Protein AF-A0A954NVI0-F1 (afdb_monomer)

Radius of gyration: 12.78 Å; Cα contacts (8 Å, |Δi|>4): 65; chains: 1; bounding box: 32×24×29 Å

Structure (mmCIF, N/CA/C/O backbone):
data_AF-A0A954NVI0-F1
#
_entry.id   AF-A0A95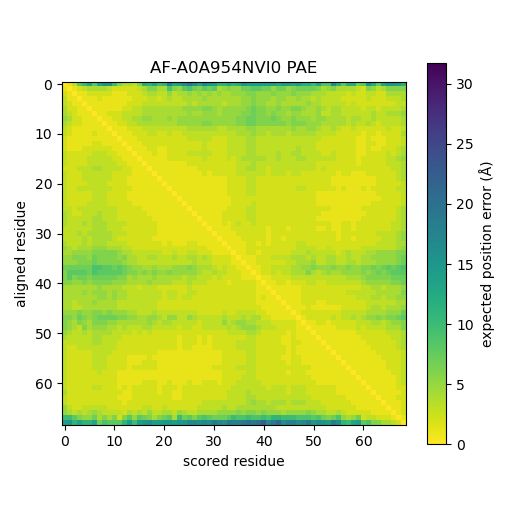4NVI0-F1
#
loop_
_atom_site.group_PDB
_atom_site.id
_atom_site.type_symbol
_atom_site.label_atom_id
_atom_site.label_alt_id
_atom_site.label_comp_id
_atom_site.label_asym_id
_atom_site.label_entity_id
_atom_site.label_seq_id
_atom_site.pdbx_PDB_ins_code
_atom_site.Cartn_x
_atom_site.Cartn_y
_atom_site.Cartn_z
_atom_site.occupancy
_atom_site.B_iso_or_equiv
_atom_site.auth_seq_id
_atom_site.auth_comp_id
_atom_site.auth_asym_id
_atom_site.auth_atom_id
_atom_site.pdbx_PDB_model_num
ATOM 1 N N . MET A 1 1 ? 4.954 10.012 7.827 1.00 74.88 1 MET A N 1
ATOM 2 C CA . MET A 1 1 ? 3.492 9.964 8.034 1.00 74.88 1 MET A CA 1
ATOM 3 C C . MET A 1 1 ? 2.896 11.253 7.506 1.00 74.88 1 MET A C 1
ATOM 5 O O . MET A 1 1 ? 3.425 12.320 7.810 1.00 74.88 1 MET A O 1
ATOM 9 N N . LYS A 1 2 ? 1.875 11.160 6.658 1.00 92.56 2 LYS A N 1
ATOM 10 C CA . LYS A 1 2 ? 1.130 12.314 6.141 1.00 92.56 2 LYS A CA 1
ATOM 11 C C . LYS A 1 2 ? -0.340 12.075 6.441 1.00 92.56 2 LYS A C 1
ATOM 13 O O . LYS A 1 2 ? -0.820 10.980 6.178 1.00 92.56 2 LYS A O 1
ATOM 18 N N . SER A 1 3 ? -1.027 13.075 6.972 1.00 95.12 3 SER A N 1
ATOM 19 C CA . SER A 1 3 ? -2.451 12.969 7.282 1.00 95.12 3 SER A CA 1
ATOM 20 C C . SER A 1 3 ? -3.245 13.961 6.449 1.00 95.12 3 SER A C 1
ATOM 22 O O . SER A 1 3 ? -2.731 15.020 6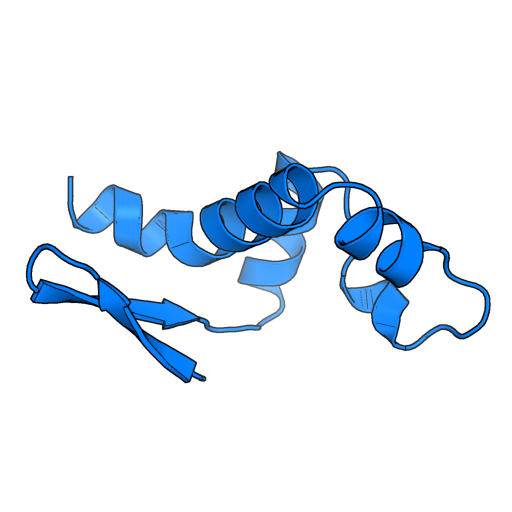.084 1.00 95.12 3 SER A O 1
ATOM 24 N N . PHE A 1 4 ? -4.483 13.607 6.137 1.00 95.19 4 PHE A N 1
ATOM 25 C CA . PHE A 1 4 ? -5.418 14.466 5.425 1.00 95.19 4 PHE A CA 1
ATOM 26 C C . PHE A 1 4 ? -6.824 14.294 5.991 1.00 95.19 4 PHE A C 1
ATOM 28 O O . PHE A 1 4 ? -7.162 13.249 6.549 1.00 95.19 4 PHE A O 1
ATOM 35 N N . THR A 1 5 ? -7.640 15.328 5.825 1.00 95.56 5 THR A N 1
ATOM 36 C CA . THR A 1 5 ? -9.048 15.313 6.218 1.00 95.56 5 THR A CA 1
ATOM 37 C C . THR A 1 5 ? -9.901 15.132 4.973 1.00 95.56 5 THR A C 1
ATOM 39 O O . THR A 1 5 ? -9.701 15.835 3.980 1.00 95.56 5 THR A O 1
ATOM 42 N N . ASP A 1 6 ? -10.836 14.185 5.001 1.00 93.44 6 ASP A N 1
ATOM 43 C CA . ASP A 1 6 ? -11.778 14.009 3.899 1.00 93.44 6 ASP A CA 1
ATOM 44 C C . ASP A 1 6 ? -12.940 15.018 3.947 1.00 93.44 6 ASP A C 1
ATOM 46 O O . ASP A 1 6 ? -13.078 15.824 4.868 1.00 93.44 6 ASP A O 1
ATOM 50 N N . ARG A 1 7 ? -13.818 14.961 2.940 1.00 94.19 7 ARG A N 1
ATOM 51 C CA . ARG A 1 7 ? -14.994 15.843 2.840 1.00 94.19 7 ARG A CA 1
ATOM 52 C C . ARG A 1 7 ? -16.008 15.680 3.977 1.00 94.19 7 ARG A C 1
ATOM 54 O O . ARG A 1 7 ? -16.857 16.547 4.137 1.00 94.19 7 ARG A O 1
ATOM 61 N N . GLN A 1 8 ? -15.937 14.591 4.737 1.00 94.00 8 GLN A N 1
ATOM 62 C CA . GLN A 1 8 ? -16.814 14.300 5.871 1.00 94.00 8 GLN A CA 1
ATOM 63 C C . GLN A 1 8 ? -16.158 14.677 7.210 1.00 94.00 8 GLN A C 1
ATOM 65 O O . GLN A 1 8 ? -16.708 14.384 8.267 1.00 94.00 8 GLN A O 1
ATOM 70 N N . GLY A 1 9 ? -14.984 15.318 7.187 1.00 94.25 9 GLY A N 1
ATOM 71 C CA . GLY A 1 9 ? -14.263 15.724 8.391 1.00 94.25 9 GLY A CA 1
ATOM 72 C C . GLY A 1 9 ? -13.481 14.592 9.062 1.00 94.25 9 GLY A C 1
ATOM 73 O O . GLY A 1 9 ? -12.940 14.793 10.149 1.00 94.25 9 GLY A O 1
ATOM 74 N N . ARG A 1 10 ? -13.386 13.407 8.444 1.00 94.56 10 ARG A N 1
ATOM 75 C CA . ARG A 1 10 ? -12.621 12.282 9.001 1.00 94.56 10 ARG A CA 1
ATOM 76 C C . ARG A 1 10 ? -11.140 12.472 8.699 1.00 94.56 10 ARG A C 1
ATOM 78 O O . ARG A 1 10 ? -10.772 12.803 7.573 1.00 94.56 10 ARG A O 1
ATOM 85 N N . SER A 1 11 ? -10.301 12.254 9.709 1.00 95.25 11 SER A N 1
ATOM 86 C CA . SER A 1 11 ? -8.844 12.293 9.571 1.00 95.25 11 SER A CA 1
ATOM 87 C C . SER A 1 11 ? -8.310 10.915 9.197 1.00 95.25 11 SER A C 1
ATOM 89 O O . SER A 1 11 ? -8.622 9.921 9.859 1.00 95.25 11 SER A O 1
ATOM 91 N N . TRP A 1 12 ? -7.487 10.883 8.154 1.00 96.31 12 TRP A N 1
ATOM 92 C CA . TRP A 1 12 ? -6.829 9.696 7.623 1.00 96.31 12 TRP A CA 1
ATOM 93 C C . TRP A 1 12 ? -5.321 9.893 7.676 1.00 96.31 12 TRP A C 1
ATOM 95 O O . TRP A 1 12 ? -4.822 10.952 7.298 1.00 96.31 12 TRP A O 1
ATOM 105 N N . THR A 1 13 ? -4.582 8.876 8.113 1.00 96.69 13 THR A N 1
ATOM 106 C CA . THR A 1 13 ? -3.116 8.911 8.173 1.00 96.69 13 THR A CA 1
ATOM 107 C C . THR A 1 13 ? -2.514 7.893 7.218 1.00 96.69 13 THR A C 1
ATOM 109 O O . THR A 1 13 ? -2.710 6.692 7.356 1.00 96.69 13 THR A O 1
ATOM 112 N N . ILE A 1 14 ? -1.731 8.369 6.257 1.00 96.06 14 ILE A N 1
ATOM 113 C CA . ILE A 1 14 ? -0.910 7.532 5.388 1.00 96.06 14 ILE A CA 1
ATOM 114 C C . ILE A 1 14 ? 0.383 7.212 6.145 1.00 96.06 14 ILE A C 1
ATOM 116 O O . ILE A 1 14 ? 1.274 8.062 6.313 1.00 96.06 14 ILE A O 1
ATOM 120 N N . GLU A 1 15 ? 0.473 5.970 6.606 1.00 95.25 15 GLU A N 1
ATOM 121 C CA . GLU A 1 15 ? 1.660 5.389 7.222 1.00 95.25 15 GLU A CA 1
ATOM 122 C C . GLU A 1 15 ? 2.269 4.344 6.284 1.00 95.25 15 GLU A C 1
ATOM 124 O O . GLU A 1 15 ? 1.590 3.414 5.855 1.00 95.25 15 GLU A O 1
ATOM 129 N N . ILE A 1 16 ? 3.559 4.508 5.973 1.00 93.75 16 ILE A N 1
ATOM 130 C CA . ILE A 1 16 ? 4.315 3.580 5.132 1.00 93.75 16 ILE A CA 1
ATOM 131 C C . ILE A 1 16 ? 5.326 2.846 6.009 1.00 93.75 16 ILE A C 1
ATOM 133 O O . ILE A 1 16 ? 6.307 3.420 6.475 1.00 93.75 16 ILE A O 1
ATOM 137 N N . ASN A 1 17 ? 5.063 1.566 6.221 1.00 95.38 17 ASN A N 1
ATOM 138 C CA . ASN A 1 17 ? 5.903 0.605 6.926 1.00 95.38 17 ASN A CA 1
ATOM 139 C C . ASN A 1 17 ? 5.803 -0.776 6.243 1.00 95.38 17 ASN A C 1
ATOM 141 O O . ASN A 1 17 ? 4.998 -0.972 5.328 1.00 95.38 17 ASN A O 1
ATOM 145 N N . TYR A 1 18 ? 6.587 -1.758 6.692 1.00 96.25 18 TYR A N 1
ATOM 146 C CA . TYR A 1 18 ? 6.600 -3.100 6.094 1.00 96.25 18 TYR A CA 1
ATOM 147 C C . TYR A 1 18 ? 5.208 -3.753 6.026 1.00 96.25 18 TYR A C 1
ATOM 149 O O . TYR A 1 18 ? 4.845 -4.339 5.007 1.00 96.25 18 TYR A O 1
ATOM 157 N N . THR A 1 19 ? 4.396 -3.600 7.074 1.00 97.06 19 THR A N 1
ATOM 158 C CA . THR A 1 19 ? 3.035 -4.149 7.134 1.00 97.06 19 THR A CA 1
ATOM 159 C C . THR A 1 19 ? 2.125 -3.521 6.080 1.00 97.06 19 THR A C 1
ATOM 161 O O . THR A 1 19 ? 1.443 -4.243 5.355 1.00 97.06 19 THR A O 1
ATOM 164 N N . SER A 1 20 ? 2.144 -2.191 5.945 1.00 97.31 20 SER A N 1
ATOM 165 C CA . SER A 1 20 ? 1.366 -1.487 4.916 1.00 97.31 20 SER A CA 1
ATOM 166 C C . SER A 1 20 ? 1.796 -1.890 3.500 1.00 97.31 20 SER A C 1
ATOM 168 O O . SER A 1 20 ? 0.946 -2.177 2.663 1.00 97.31 20 SER A O 1
ATOM 170 N N . LEU A 1 21 ? 3.105 -2.019 3.251 1.00 97.25 21 LEU A N 1
ATOM 171 C CA . LEU A 1 21 ? 3.656 -2.387 1.944 1.00 97.25 21 LEU A CA 1
ATOM 172 C C . LEU A 1 21 ? 3.290 -3.824 1.562 1.00 97.25 21 LEU A C 1
ATOM 174 O O . LEU A 1 21 ? 2.910 -4.082 0.421 1.00 97.25 21 LEU A O 1
ATOM 178 N N . ARG A 1 22 ? 3.343 -4.756 2.522 1.00 97.81 22 ARG A N 1
ATOM 179 C CA . ARG A 1 22 ? 2.861 -6.126 2.313 1.00 97.81 22 ARG A CA 1
ATOM 180 C C . ARG A 1 22 ? 1.374 -6.167 1.995 1.00 97.81 22 ARG A C 1
ATOM 182 O O . ARG A 1 22 ? 0.977 -6.963 1.150 1.00 97.81 22 ARG A O 1
ATOM 189 N N . ARG A 1 23 ? 0.565 -5.332 2.656 1.00 98.00 23 ARG A N 1
ATOM 190 C CA . ARG A 1 23 ? -0.878 -5.266 2.401 1.00 98.00 23 ARG A CA 1
ATOM 191 C C . ARG A 1 23 ? -1.173 -4.758 0.996 1.00 98.00 23 ARG A C 1
ATOM 193 O O . ARG A 1 23 ? -1.963 -5.383 0.304 1.00 98.00 23 ARG A O 1
ATOM 200 N N . VAL A 1 24 ? -0.492 -3.696 0.563 1.00 98.19 24 VAL A N 1
ATOM 201 C CA . VAL A 1 24 ? -0.596 -3.199 -0.818 1.00 98.19 24 VAL A CA 1
ATOM 202 C C . VAL A 1 24 ? -0.276 -4.315 -1.804 1.00 98.19 24 VAL A C 1
ATOM 204 O O . VAL A 1 24 ? -1.122 -4.662 -2.615 1.00 98.19 24 VAL A O 1
ATOM 207 N N . HIS A 1 25 ? 0.887 -4.956 -1.670 1.00 97.81 25 HIS A N 1
ATOM 208 C CA . HIS A 1 25 ? 1.279 -6.031 -2.579 1.00 97.81 25 HIS A CA 1
ATOM 209 C C . HIS A 1 25 ? 0.273 -7.192 -2.602 1.00 97.81 25 HIS A C 1
ATOM 211 O O . HIS A 1 25 ? -0.024 -7.723 -3.665 1.00 97.81 25 HIS A O 1
ATOM 217 N N . ALA A 1 26 ? -0.272 -7.579 -1.445 1.00 98.06 26 ALA A N 1
ATOM 218 C CA . ALA A 1 26 ? -1.247 -8.663 -1.359 1.00 98.06 26 ALA A CA 1
ATOM 219 C C . ALA A 1 26 ? -2.600 -8.323 -2.005 1.00 98.06 26 ALA A C 1
ATOM 221 O O . ALA A 1 26 ? -3.227 -9.213 -2.570 1.00 98.06 26 ALA A O 1
ATOM 222 N N . LEU A 1 27 ? -3.054 -7.069 -1.908 1.00 97.38 27 LEU A N 1
ATOM 223 C CA . LEU A 1 27 ? -4.372 -6.652 -2.398 1.00 97.38 27 LEU A CA 1
ATOM 224 C C . LEU A 1 27 ? -4.354 -6.168 -3.850 1.00 97.38 27 LEU A C 1
ATOM 226 O O . LEU A 1 27 ? -5.332 -6.369 -4.560 1.00 97.38 27 LEU A O 1
ATOM 230 N N . THR A 1 28 ? -3.264 -5.542 -4.296 1.00 96.69 28 THR A N 1
ATOM 231 C CA . THR A 1 28 ? -3.191 -4.894 -5.617 1.00 96.69 28 THR A CA 1
ATOM 232 C C . THR A 1 28 ? -2.169 -5.536 -6.553 1.00 96.69 28 THR A C 1
ATOM 234 O O . THR A 1 28 ? -2.120 -5.201 -7.732 1.00 96.69 28 THR A O 1
ATOM 237 N N . GLY A 1 29 ? -1.307 -6.426 -6.048 1.00 96.38 29 GLY A N 1
ATOM 238 C CA . GLY A 1 29 ? -0.173 -6.971 -6.802 1.00 96.38 29 GLY A CA 1
ATOM 239 C C . GLY A 1 29 ? 0.974 -5.974 -7.021 1.00 96.38 29 GLY A C 1
ATOM 240 O O . GLY A 1 29 ? 2.024 -6.352 -7.540 1.00 96.38 29 GLY A O 1
ATOM 241 N N . ILE A 1 30 ? 0.824 -4.711 -6.604 1.00 97.06 30 ILE A N 1
ATOM 242 C CA . ILE A 1 30 ? 1.844 -3.676 -6.793 1.00 97.06 30 ILE A CA 1
ATOM 243 C C . ILE A 1 30 ? 2.905 -3.770 -5.699 1.00 97.06 30 ILE A C 1
ATOM 245 O O . ILE A 1 30 ? 2.631 -3.640 -4.504 1.00 97.06 30 ILE A O 1
ATOM 249 N N . ASN A 1 31 ? 4.162 -3.931 -6.109 1.00 96.00 31 ASN A N 1
ATOM 250 C CA . ASN A 1 31 ? 5.293 -3.914 -5.191 1.00 96.00 31 ASN A CA 1
ATOM 251 C C . ASN A 1 31 ? 5.909 -2.509 -5.079 1.00 96.00 31 ASN A C 1
ATOM 253 O O . ASN A 1 31 ? 6.896 -2.193 -5.743 1.00 96.00 31 ASN A O 1
ATOM 257 N N . LEU A 1 32 ? 5.377 -1.687 -4.171 1.00 95.69 32 LEU A N 1
ATOM 258 C CA . LEU A 1 32 ? 5.854 -0.315 -3.941 1.00 95.69 32 LEU A CA 1
ATOM 259 C C . LEU A 1 32 ? 7.336 -0.217 -3.531 1.00 95.69 32 LEU A C 1
ATOM 261 O O . LEU A 1 32 ? 7.951 0.826 -3.733 1.00 95.69 32 LEU A O 1
ATOM 265 N N . THR A 1 33 ? 7.952 -1.287 -3.011 1.00 95.25 33 THR A N 1
ATOM 266 C CA . THR A 1 33 ? 9.396 -1.275 -2.694 1.00 95.25 33 THR A CA 1
ATOM 267 C C . THR A 1 33 ? 10.270 -1.116 -3.935 1.00 95.25 33 THR A C 1
ATOM 269 O O . THR A 1 33 ? 11.410 -0.676 -3.829 1.00 95.25 33 THR A O 1
ATOM 272 N N . ARG A 1 34 ? 9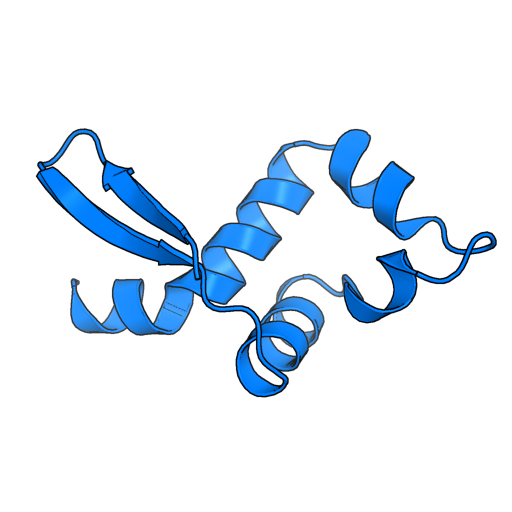.734 -1.423 -5.122 1.00 95.88 34 ARG A N 1
ATOM 273 C CA . ARG A 1 34 ? 10.452 -1.311 -6.394 1.00 95.88 34 ARG A CA 1
ATOM 274 C C . ARG A 1 34 ? 10.484 0.126 -6.925 1.00 95.88 34 ARG A C 1
ATOM 276 O O . ARG A 1 34 ? 11.089 0.340 -7.962 1.00 95.88 34 ARG A O 1
ATOM 283 N N . ILE A 1 35 ? 9.882 1.109 -6.243 1.00 92.88 35 ILE A N 1
ATOM 284 C CA . ILE A 1 35 ? 9.961 2.536 -6.627 1.00 92.88 35 ILE A CA 1
ATOM 285 C C . ILE A 1 35 ? 11.407 3.042 -6.690 1.00 92.88 35 ILE A C 1
ATOM 287 O O . ILE A 1 35 ? 11.715 3.923 -7.483 1.00 92.88 35 ILE A O 1
ATOM 291 N N . VAL A 1 36 ? 12.293 2.494 -5.856 1.00 91.06 36 VAL A N 1
ATOM 292 C CA . VAL A 1 36 ? 13.706 2.900 -5.821 1.00 91.06 36 VAL A CA 1
ATOM 293 C C . VAL A 1 36 ? 14.557 2.215 -6.891 1.00 91.06 36 VAL A C 1
ATOM 295 O O . VAL A 1 36 ? 15.716 2.583 -7.055 1.00 91.06 36 VAL A O 1
ATOM 298 N N . ASP A 1 37 ? 14.015 1.211 -7.587 1.00 94.50 37 ASP A N 1
ATOM 299 C CA . ASP A 1 37 ? 14.710 0.501 -8.659 1.00 94.50 37 ASP A CA 1
ATOM 300 C C . ASP A 1 37 ? 14.483 1.248 -9.987 1.00 94.50 37 ASP A C 1
ATOM 302 O O . ASP A 1 37 ? 13.352 1.275 -10.473 1.00 94.50 37 ASP A O 1
ATOM 306 N N . PRO A 1 38 ? 15.523 1.829 -10.612 1.00 89.81 38 PRO A N 1
ATOM 307 C CA . PRO A 1 38 ? 15.376 2.572 -11.864 1.00 89.81 38 PRO A CA 1
ATOM 308 C C . PRO A 1 38 ? 14.907 1.720 -13.049 1.00 89.81 38 PRO A C 1
ATOM 310 O O . PRO A 1 38 ? 14.495 2.273 -14.061 1.00 89.81 38 PRO A O 1
ATOM 313 N N . GLN A 1 39 ? 15.016 0.390 -12.962 1.00 93.81 39 GLN A N 1
ATOM 314 C CA . GLN A 1 39 ? 14.556 -0.544 -13.996 1.00 93.81 39 GLN A CA 1
ATOM 315 C C . GLN A 1 39 ? 13.120 -1.035 -13.747 1.00 93.81 39 GLN A C 1
ATOM 317 O O . GLN A 1 39 ? 12.608 -1.878 -14.478 1.00 93.81 39 GLN A O 1
ATOM 322 N N . SER A 1 40 ? 12.471 -0.560 -12.683 1.00 95.31 40 SER A N 1
ATOM 323 C CA . SER A 1 40 ? 11.108 -0.936 -12.325 1.00 95.31 40 SER A CA 1
ATOM 324 C C . SER A 1 40 ? 10.066 -0.073 -13.033 1.00 9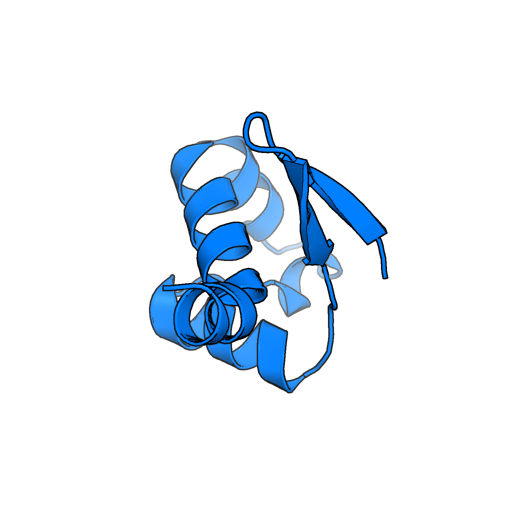5.31 40 SER A C 1
ATOM 326 O O . SER A 1 40 ? 10.149 1.152 -13.029 1.00 95.31 40 SER A O 1
ATOM 328 N N . HIS A 1 41 ? 8.998 -0.713 -13.509 1.00 94.38 41 HIS A N 1
ATOM 329 C CA . HIS A 1 41 ? 7.836 -0.047 -14.105 1.00 94.38 41 HIS A CA 1
ATOM 330 C C . HIS A 1 41 ? 6.780 0.396 -13.079 1.00 94.38 41 HIS A C 1
ATOM 332 O O . HIS A 1 41 ? 5.692 0.820 -13.456 1.00 94.38 41 HIS A O 1
ATOM 338 N N . VAL A 1 42 ? 7.050 0.312 -11.769 1.00 95.00 42 VAL A N 1
ATOM 339 C CA . VAL A 1 42 ? 6.036 0.640 -10.743 1.00 95.00 42 VAL A CA 1
ATOM 340 C C . VAL A 1 42 ? 5.531 2.080 -10.861 1.00 95.00 42 VAL A C 1
ATOM 342 O O . VAL A 1 42 ? 4.338 2.320 -10.700 1.00 95.00 42 VAL A O 1
ATOM 345 N N . MET A 1 43 ? 6.397 3.042 -11.192 1.00 94.00 43 MET A N 1
ATOM 346 C CA . MET A 1 43 ? 5.956 4.427 -11.397 1.00 94.00 43 MET A CA 1
ATOM 347 C C . MET A 1 43 ? 5.044 4.575 -12.620 1.00 94.00 43 MET A C 1
ATOM 349 O O . MET A 1 43 ? 4.083 5.339 -12.575 1.00 94.00 43 MET A O 1
ATOM 353 N N . GLU A 1 44 ? 5.295 3.821 -13.687 1.00 94.75 44 GLU A N 1
ATOM 354 C CA . GLU A 1 44 ? 4.449 3.804 -14.886 1.00 94.75 44 GLU A CA 1
ATOM 355 C C . GLU A 1 44 ? 3.099 3.143 -14.590 1.00 94.75 44 GLU A C 1
ATOM 357 O O . GLU A 1 44 ? 2.067 3.654 -15.004 1.00 94.75 44 GLU A O 1
ATOM 362 N N . GLN A 1 45 ? 3.081 2.070 -13.793 1.00 93.94 45 GLN A N 1
ATOM 363 C CA . GLN A 1 45 ? 1.844 1.417 -13.351 1.00 93.94 45 GLN A CA 1
ATOM 364 C C . GLN A 1 45 ? 0.973 2.349 -12.499 1.00 93.94 45 GLN A C 1
ATOM 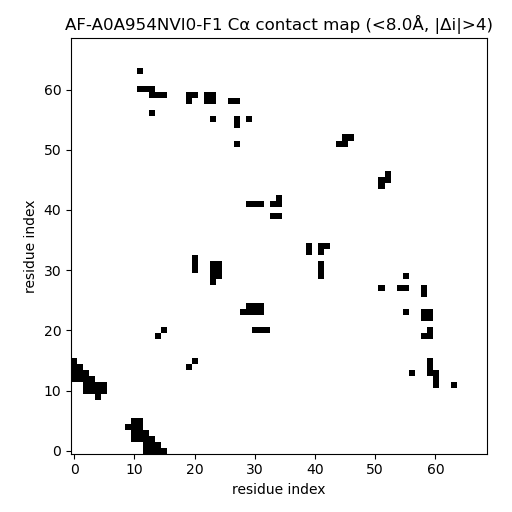366 O O . GLN A 1 45 ? -0.234 2.417 -12.703 1.00 93.94 45 GLN A O 1
ATOM 371 N N . LEU A 1 46 ? 1.581 3.090 -11.566 1.00 94.25 46 LEU A N 1
ATOM 372 C CA . LEU A 1 46 ? 0.859 4.014 -10.686 1.00 94.25 46 LEU A CA 1
ATOM 373 C C . LEU A 1 46 ? 0.354 5.267 -11.411 1.00 94.25 46 LEU A C 1
ATOM 375 O O . LEU A 1 46 ? -0.659 5.833 -11.013 1.00 94.25 46 LEU A O 1
ATOM 379 N N . THR A 1 47 ? 1.077 5.739 -12.428 1.00 92.81 47 THR A N 1
ATOM 380 C CA . THR A 1 47 ? 0.713 6.966 -13.160 1.00 92.81 47 THR A CA 1
ATOM 381 C C . THR A 1 47 ? -0.136 6.698 -14.400 1.00 92.81 47 THR A C 1
ATOM 383 O O . THR A 1 47 ? -0.898 7.575 -14.801 1.00 92.81 47 THR A O 1
ATOM 386 N N . GLY A 1 48 ? -0.037 5.503 -14.988 1.00 94.00 48 GLY A N 1
ATOM 387 C CA . GLY A 1 48 ? -0.803 5.091 -16.164 1.00 94.00 48 GLY A CA 1
ATOM 388 C C . GLY A 1 48 ? -2.284 4.848 -15.877 1.00 94.00 48 GLY A C 1
ATOM 389 O O . GLY A 1 48 ? -3.112 5.088 -16.751 1.00 94.00 48 GLY A O 1
ATOM 390 N N . ASP A 1 49 ? -2.621 4.433 -14.654 1.00 92.56 49 ASP A N 1
ATOM 391 C CA . ASP A 1 49 ? -4.003 4.292 -14.199 1.00 92.56 49 ASP A CA 1
ATOM 392 C C . ASP A 1 49 ? -4.173 4.858 -12.776 1.00 92.56 49 ASP A C 1
ATOM 394 O O . ASP A 1 49 ? -3.715 4.252 -11.800 1.00 92.56 49 ASP A O 1
ATOM 398 N N . PRO A 1 50 ? -4.861 6.006 -12.620 1.00 92.19 50 PRO A N 1
ATOM 399 C CA . PRO A 1 50 ? -5.154 6.574 -11.312 1.00 92.19 50 PRO A CA 1
ATOM 400 C C . PRO A 1 50 ? -5.893 5.617 -10.369 1.00 92.19 50 PRO A C 1
ATOM 402 O O . PRO A 1 50 ? -5.707 5.728 -9.157 1.00 92.19 50 PRO A O 1
ATOM 405 N N . PHE A 1 51 ? -6.702 4.677 -10.874 1.00 96.12 51 PHE A N 1
ATOM 406 C CA . PHE A 1 51 ? -7.386 3.701 -10.020 1.00 96.12 51 PHE A CA 1
ATOM 407 C C . PHE A 1 51 ? -6.397 2.783 -9.300 1.00 96.12 51 PHE A C 1
ATOM 409 O O . PHE A 1 51 ? -6.550 2.575 -8.102 1.00 96.12 51 PHE A O 1
ATOM 416 N N . VAL A 1 52 ? -5.314 2.353 -9.957 1.00 96.06 52 VAL A N 1
ATOM 417 C CA . VAL A 1 52 ? -4.255 1.543 -9.325 1.00 96.06 52 VAL A CA 1
ATOM 418 C C . VAL A 1 52 ? -3.603 2.294 -8.163 1.00 96.06 52 VAL A C 1
ATOM 420 O O . VAL A 1 52 ? -3.336 1.719 -7.101 1.00 96.06 52 VAL A O 1
ATOM 423 N N . LEU A 1 53 ? -3.366 3.598 -8.331 1.00 95.31 53 LEU A N 1
ATOM 424 C CA . LEU A 1 53 ? -2.856 4.441 -7.252 1.00 95.31 53 LEU A CA 1
ATOM 425 C C . LEU A 1 53 ? -3.850 4.509 -6.083 1.00 95.31 53 LEU A C 1
ATOM 427 O O . LEU A 1 53 ? -3.442 4.374 -4.926 1.00 95.31 53 LEU A O 1
ATOM 431 N N . PHE A 1 54 ? -5.141 4.696 -6.365 1.00 95.81 54 PHE A N 1
ATOM 432 C CA . PHE A 1 54 ? -6.175 4.728 -5.332 1.00 95.81 54 PHE A CA 1
ATOM 433 C C . PHE A 1 54 ? -6.342 3.384 -4.621 1.00 95.81 54 PHE A C 1
ATOM 435 O O . PHE A 1 54 ? -6.444 3.383 -3.397 1.00 95.81 54 PHE A O 1
ATOM 442 N N . ASP A 1 55 ? -6.270 2.257 -5.325 1.00 97.25 55 ASP A N 1
ATOM 443 C CA . ASP A 1 55 ? -6.325 0.923 -4.721 1.00 97.25 55 ASP A CA 1
ATOM 444 C C . ASP A 1 55 ? -5.157 0.703 -3.752 1.00 97.25 55 ASP A C 1
ATOM 446 O O . ASP A 1 55 ? -5.336 0.183 -2.647 1.00 97.25 55 ASP A O 1
ATOM 450 N N . CYS A 1 56 ? -3.958 1.182 -4.103 1.00 97.06 56 CYS A N 1
ATOM 451 C CA . CYS A 1 56 ? -2.815 1.163 -3.192 1.00 97.06 56 CYS A CA 1
ATOM 452 C C . CYS A 1 56 ? -3.061 2.037 -1.949 1.00 97.06 56 CYS A C 1
ATOM 454 O O . CYS A 1 56 ? -2.735 1.628 -0.832 1.00 97.06 56 CYS A O 1
ATOM 456 N N . LEU A 1 57 ? -3.651 3.227 -2.111 1.00 95.56 57 LEU A N 1
AT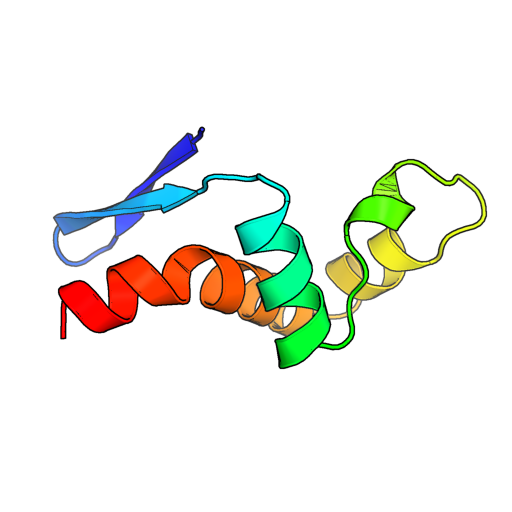OM 457 C CA . LEU A 1 57 ? -4.004 4.100 -0.985 1.00 95.56 57 LEU A CA 1
ATOM 458 C C . LEU A 1 57 ? -5.080 3.471 -0.088 1.00 95.56 57 LEU A C 1
ATOM 460 O O . LEU A 1 57 ? -4.945 3.520 1.134 1.00 95.56 57 LEU A O 1
ATOM 464 N N . ILE A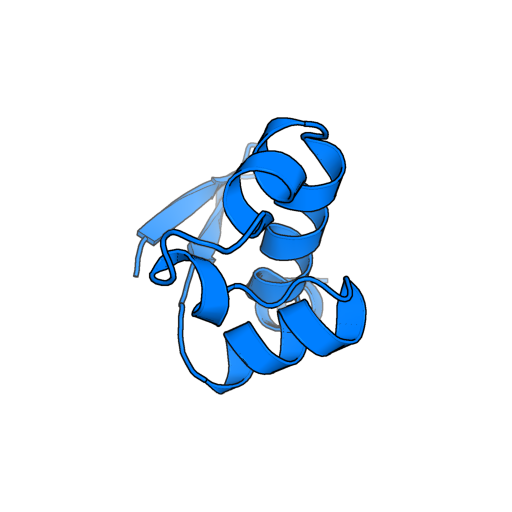 1 58 ? -6.102 2.838 -0.669 1.00 95.94 58 ILE A N 1
ATOM 465 C CA . ILE A 1 58 ? -7.141 2.102 0.064 1.00 95.94 58 ILE A CA 1
ATOM 466 C C . ILE A 1 58 ? -6.502 0.961 0.855 1.00 95.94 58 ILE A C 1
ATOM 468 O O . ILE A 1 58 ? -6.725 0.860 2.058 1.00 95.94 58 ILE A O 1
ATOM 472 N N . ALA A 1 59 ? -5.624 0.169 0.236 1.00 97.81 59 ALA A N 1
ATOM 473 C CA . ALA A 1 59 ? -4.900 -0.897 0.923 1.00 97.81 59 ALA A CA 1
ATOM 474 C C . ALA A 1 59 ? -4.040 -0.375 2.093 1.00 97.81 59 ALA A C 1
ATOM 476 O O . ALA A 1 59 ? -3.917 -1.034 3.129 1.00 97.81 59 ALA A O 1
ATOM 477 N N . ILE A 1 60 ? -3.456 0.821 1.984 1.00 97.38 60 ILE A N 1
ATOM 478 C CA . ILE A 1 60 ? -2.743 1.451 3.107 1.00 97.38 60 ILE A CA 1
ATOM 479 C C . ILE A 1 60 ? -3.723 1.826 4.225 1.00 97.38 60 ILE A C 1
ATOM 481 O O . ILE A 1 60 ? -3.460 1.520 5.392 1.00 97.38 60 ILE A O 1
ATOM 485 N N . LEU A 1 61 ? -4.850 2.447 3.871 1.00 96.81 61 LEU A N 1
ATOM 486 C CA . LEU A 1 61 ? -5.858 2.950 4.807 1.00 96.81 61 LEU A CA 1
ATOM 487 C C . LEU A 1 61 ? -6.802 1.871 5.354 1.00 96.81 61 LEU A C 1
ATOM 489 O O . LEU A 1 61 ? -7.522 2.165 6.303 1.00 96.81 61 LEU A O 1
ATOM 493 N N . GLN A 1 62 ? -6.772 0.640 4.830 1.00 96.19 62 GLN A N 1
ATOM 494 C CA . GLN A 1 62 ? -7.697 -0.441 5.191 1.00 96.19 62 GLN A CA 1
ATOM 495 C C . GLN A 1 62 ? -7.920 -0.604 6.707 1.00 96.19 62 GLN A C 1
ATOM 497 O O . GLN A 1 62 ? -9.074 -0.589 7.109 1.00 96.19 62 GLN A O 1
ATOM 502 N N . PRO A 1 63 ? -6.889 -0.631 7.580 1.00 96.44 63 PRO A N 1
ATOM 503 C CA . PRO A 1 63 ? -7.118 -0.753 9.023 1.00 96.44 63 PRO A CA 1
ATOM 504 C C . PRO A 1 63 ? -7.931 0.408 9.607 1.00 96.44 63 PRO A C 1
ATOM 506 O O . PRO A 1 63 ? -8.788 0.206 10.454 1.00 96.44 63 PRO A O 1
ATOM 509 N N . GLN A 1 64 ? -7.696 1.631 9.121 1.00 96.00 64 GLN A N 1
ATOM 510 C CA . GLN A 1 64 ? -8.466 2.800 9.545 1.00 96.00 64 GLN A CA 1
ATOM 511 C C . GLN A 1 64 ? -9.881 2.786 8.964 1.00 96.00 64 GLN A C 1
ATOM 513 O O . GLN A 1 64 ? -10.779 3.345 9.583 1.00 96.00 64 GLN A O 1
ATOM 518 N N . LEU A 1 65 ? -10.078 2.215 7.769 1.00 94.75 65 LEU A N 1
ATOM 519 C CA . LE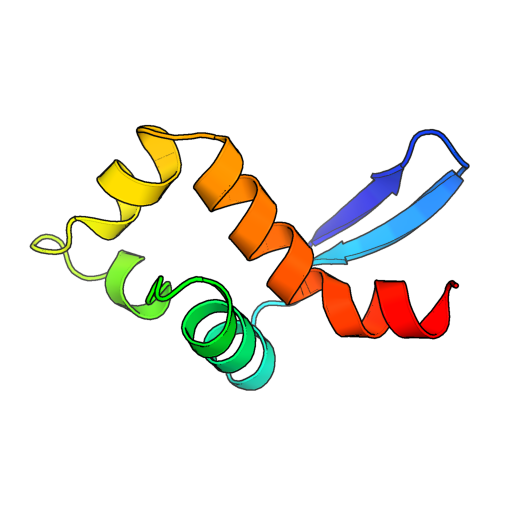U A 1 65 ? -11.408 2.038 7.185 1.00 94.75 65 LEU A CA 1
ATOM 520 C C . LEU A 1 65 ? -12.212 1.04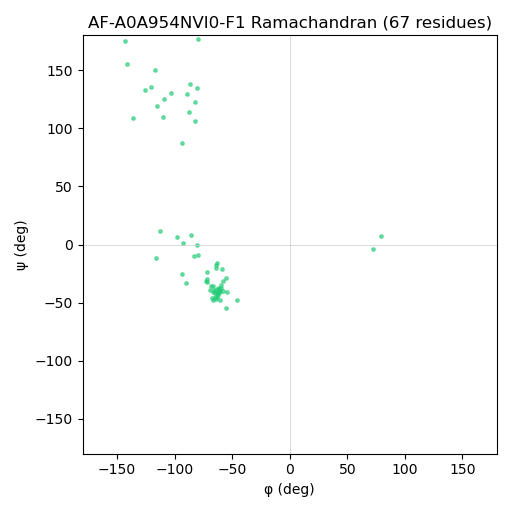6 8.022 1.00 94.75 65 LEU A C 1
ATOM 522 O O . LEU A 1 65 ? -13.327 1.374 8.408 1.00 94.75 65 LEU A O 1
ATOM 526 N N . ASP A 1 66 ? -11.618 -0.097 8.359 1.00 94.44 66 ASP A N 1
ATOM 527 C CA . ASP A 1 66 ? -12.246 -1.149 9.164 1.00 94.44 66 ASP A CA 1
ATOM 528 C C . ASP A 1 66 ? -12.608 -0.650 10.575 1.00 94.44 66 ASP A C 1
ATOM 530 O O . ASP A 1 66 ? -13.668 -0.977 11.096 1.00 94.44 66 ASP A O 1
ATOM 534 N N . GLU A 1 67 ? -11.766 0.191 11.187 1.00 95.31 67 GLU A N 1
ATOM 535 C CA . GLU A 1 67 ? -12.038 0.812 12.495 1.00 95.31 67 GLU A CA 1
ATOM 536 C C . GLU A 1 67 ? -13.119 1.906 12.467 1.00 95.31 67 GLU A C 1
ATOM 538 O O . GLU A 1 67 ? -13.673 2.245 13.514 1.00 95.31 67 GLU A O 1
ATOM 543 N N . LYS A 1 68 ? -13.364 2.527 11.307 1.00 87.94 68 LYS A N 1
ATOM 544 C CA . LYS A 1 68 ? -14.253 3.696 11.150 1.00 87.94 68 LYS A CA 1
ATOM 545 C C . LYS A 1 68 ? -15.520 3.396 10.341 1.00 87.94 68 LYS A C 1
ATOM 547 O O . LYS A 1 68 ? -16.190 4.349 9.930 1.00 87.94 68 LYS A O 1
ATOM 552 N N . GLN A 1 69 ? -15.800 2.118 10.075 1.00 67.44 69 GLN A N 1
ATOM 553 C CA . GLN A 1 69 ? -17.100 1.644 9.584 1.00 67.44 69 GLN A CA 1
ATOM 554 C C . GLN A 1 69 ? -18.181 1.845 10.646 1.00 67.44 69 GLN A C 1
ATOM 556 O O . GLN A 1 69 ? -19.294 2.243 10.238 1.00 67.44 69 GLN A O 1
#

Solvent-accessible surface area (backbone atoms only — not comparable to full-atom values): 4146 Å² total; per-residue (Å²): 121,54,70,52,67,50,97,85,70,49,79,45,67,53,58,87,49,72,68,33,51,52,40,18,28,72,77,68,68,48,58,73,82,39,65,81,40,91,88,47,60,51,63,54,53,40,69,74,35,63,64,56,41,48,52,42,50,47,40,48,35,40,69,60,49,70,76,68,111

Nearest PDB structures (foldseek):
  3nte-assembly2_B  TM=2.571E-01  e=1.632E+00  Human immunodeficiency virus 1
  5up4-assembly1_G  TM=2.874E-01  e=1.863E+00  Human immunodeficiency virus 1
  4d1k-assembly1_D  TM=2.550E-01  e=2.428E+00  Human immunodeficiency virus 1
  2pwm-assembly3_F  TM=2.551E-01  e=2.961E+00  Human immunodeficiency virus 1
  3j3q-assembly1_J  TM=2.434E-01  e=3.612E+00  Human immunodeficiency virus 1

pLDDT: mean 94.57, std 4.51, range [67.44, 98.19]

Secondary structure (DSSP, 8-state):
-EEEE-TTS-EEEE--SHHHHHHHHHHH---GGGGG-TT--HHHHHHH-HHHHHHHHHHHHHHHHHHT-

Sequence (69 aa):
MKSFTDRQGRSWTIEINYTSLRRVHALTGINLTRIVDPQSHVMEQLTGDPFVLFDCLIAILQPQLDEKQ

Foldseek 3Di:
DDWDADPVRDIFDQDDDPVLQVQLCVQLVQRPVCVPPPPDCSVVVCVVDVVNVVSSVCSRRVVVVVVVD

Mean predicted aligned error: 2.94 Å